Protein AF-A0A2D5MTM6-F1 (afdb_monomer_lite)

Foldseek 3Di:
DVLVVVLVVQLVVQLVVVVPDDQVVQVVVPHGNVCSNVVSCCVSPPPPD

Radius of gyration: 11.97 Å; chains: 1; bounding box: 23×26×34 Å

Secondary structure (DSSP, 8-state):
-HHHHHHHHHHHHHHHHHHHS-HHHHHHTT--TTHHHHHHHIIIIIS--

pLDDT: mean 89.22, std 8.29, range [52.88, 95.81]

Sequence (49 aa):
MIRRILRWIEYKQHTRTLSELPDHILKDIGLDRSNINSIAYYKTYLTKK

Structure (mmCIF, N/CA/C/O backbone):
data_AF-A0A2D5MTM6-F1
#
_entry.id   AF-A0A2D5MTM6-F1
#
loop_
_atom_site.group_PDB
_atom_site.id
_atom_site.type_symbol
_atom_site.label_atom_id
_atom_site.label_alt_id
_atom_site.label_comp_id
_atom_site.label_asym_id
_atom_site.label_entity_id
_atom_site.label_seq_id
_atom_site.pdb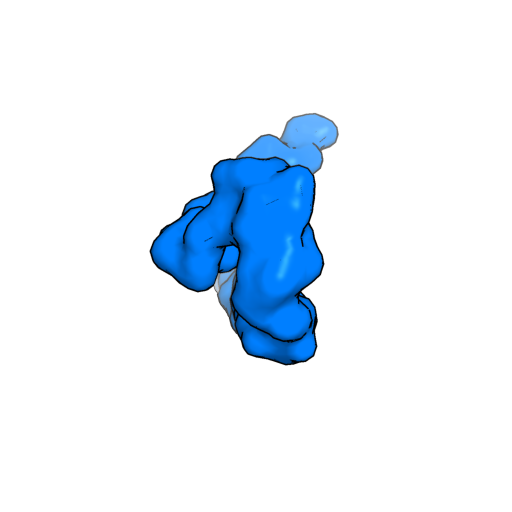x_PDB_ins_code
_atom_site.Cartn_x
_atom_site.Cartn_y
_atom_site.Cartn_z
_atom_site.occupancy
_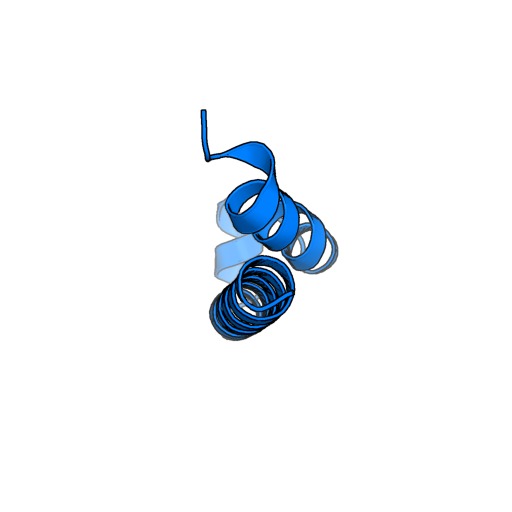atom_site.B_iso_or_equiv
_atom_site.auth_seq_id
_atom_site.auth_comp_id
_atom_site.auth_asym_id
_atom_site.auth_atom_id
_atom_site.pdbx_PDB_model_num
ATOM 1 N N . MET A 1 1 ? 13.774 7.790 -19.104 1.00 73.88 1 MET A N 1
ATOM 2 C CA . MET A 1 1 ? 13.420 6.370 -18.859 1.00 73.88 1 MET A CA 1
ATOM 3 C C . MET A 1 1 ? 13.822 5.899 -17.456 1.00 73.88 1 MET A C 1
ATOM 5 O O . MET A 1 1 ? 12.955 5.441 -16.726 1.00 73.88 1 MET A O 1
ATOM 9 N N . ILE A 1 2 ? 15.073 6.120 -17.028 1.00 87.56 2 ILE A N 1
ATOM 10 C CA . ILE A 1 2 ? 15.615 5.704 -15.712 1.00 87.56 2 ILE A CA 1
ATOM 11 C C . ILE A 1 2 ? 14.735 6.125 -14.518 1.00 87.56 2 ILE A C 1
ATOM 13 O O . ILE A 1 2 ? 14.411 5.303 -13.668 1.00 87.56 2 ILE A O 1
ATOM 17 N N . ARG A 1 3 ? 14.238 7.371 -14.490 1.00 86.06 3 ARG A N 1
ATOM 18 C CA . ARG A 1 3 ? 13.344 7.857 -13.416 1.00 86.06 3 ARG A CA 1
ATOM 19 C C . ARG A 1 3 ? 12.039 7.059 -13.264 1.00 86.06 3 ARG A C 1
ATOM 21 O O . ARG A 1 3 ? 11.486 7.039 -12.172 1.00 86.06 3 ARG A O 1
ATOM 28 N N . ARG A 1 4 ? 11.516 6.438 -14.331 1.00 87.00 4 ARG A N 1
ATOM 29 C CA . ARG A 1 4 ? 10.315 5.579 -14.252 1.00 87.00 4 ARG A CA 1
ATOM 30 C C . ARG A 1 4 ? 10.644 4.231 -13.618 1.00 87.00 4 ARG A C 1
ATOM 32 O O . ARG A 1 4 ? 9.857 3.743 -12.819 1.00 87.00 4 ARG A O 1
ATOM 39 N N . ILE A 1 5 ? 11.808 3.677 -13.953 1.00 90.00 5 ILE A N 1
ATOM 40 C CA . ILE A 1 5 ? 12.300 2.408 -13.405 1.00 90.00 5 ILE A CA 1
ATOM 41 C C . ILE A 1 5 ? 12.555 2.559 -11.903 1.00 90.00 5 ILE A C 1
ATOM 43 O O . ILE A 1 5 ? 12.051 1.760 -11.124 1.00 90.00 5 ILE A O 1
ATOM 47 N N . LEU A 1 6 ? 13.239 3.631 -11.492 1.00 89.88 6 LEU A N 1
ATOM 48 C CA . LEU A 1 6 ? 13.497 3.907 -10.075 1.00 89.88 6 LEU A CA 1
ATOM 49 C C . LEU A 1 6 ? 12.201 4.025 -9.261 1.00 89.88 6 LEU A C 1
ATOM 51 O O . LEU A 1 6 ? 12.084 3.385 -8.225 1.00 89.88 6 LEU A O 1
ATOM 55 N N . ARG A 1 7 ? 11.188 4.742 -9.768 1.00 88.69 7 ARG A N 1
ATOM 56 C CA . ARG A 1 7 ? 9.875 4.819 -9.101 1.00 88.69 7 ARG A CA 1
ATOM 57 C C . ARG A 1 7 ? 9.188 3.461 -8.996 1.00 88.69 7 ARG A C 1
ATOM 59 O O . ARG A 1 7 ? 8.578 3.161 -7.983 1.00 88.69 7 ARG A O 1
ATOM 66 N N . TRP A 1 8 ? 9.274 2.624 -10.028 1.00 90.25 8 TRP A N 1
ATOM 67 C CA . TRP A 1 8 ? 8.692 1.283 -9.961 1.00 90.25 8 TRP A CA 1
ATOM 68 C C . TRP A 1 8 ? 9.380 0.413 -8.898 1.00 90.25 8 TRP A C 1
ATOM 70 O O . TRP A 1 8 ? 8.704 -0.320 -8.177 1.00 90.25 8 TRP A O 1
ATOM 80 N N . ILE A 1 9 ? 10.703 0.541 -8.755 1.00 92.00 9 ILE A N 1
ATOM 81 C CA . ILE A 1 9 ? 11.471 -0.126 -7.696 1.00 92.00 9 ILE A CA 1
ATOM 82 C C . ILE A 1 9 ? 11.049 0.395 -6.314 1.00 92.00 9 ILE A C 1
ATOM 84 O O . ILE A 1 9 ? 10.736 -0.415 -5.445 1.00 92.00 9 ILE A O 1
ATOM 88 N N . GLU A 1 10 ? 10.967 1.715 -6.122 1.00 91.25 10 GLU A N 1
ATOM 89 C CA . GLU A 1 10 ? 10.502 2.337 -4.869 1.00 91.25 10 GLU A CA 1
ATOM 90 C C . GLU A 1 10 ? 9.084 1.863 -4.499 1.00 91.25 10 GLU A C 1
ATOM 92 O O . GLU A 1 10 ? 8.839 1.429 -3.374 1.00 91.25 10 GLU A O 1
ATOM 97 N N . TYR A 1 11 ? 8.160 1.838 -5.466 1.00 92.62 11 TYR A N 1
ATOM 98 C CA . TYR A 1 11 ? 6.805 1.313 -5.275 1.00 92.62 11 TYR A CA 1
ATOM 99 C C . TYR A 1 11 ? 6.812 -0.155 -4.820 1.00 92.62 11 TYR A C 1
ATOM 101 O O . TYR A 1 11 ? 6.097 -0.533 -3.887 1.00 92.62 11 TYR A O 1
ATOM 109 N N . LYS A 1 12 ? 7.632 -1.000 -5.458 1.00 94.00 12 LYS A N 1
ATOM 110 C CA . LYS A 1 12 ? 7.762 -2.419 -5.097 1.00 94.00 12 LYS A CA 1
ATOM 111 C C . LYS A 1 12 ? 8.366 -2.619 -3.709 1.00 94.00 12 LYS A C 1
ATOM 113 O O . LYS A 1 12 ? 7.933 -3.513 -2.989 1.00 94.00 12 LYS A O 1
ATOM 118 N N . GLN A 1 13 ? 9.315 -1.779 -3.310 1.00 93.94 13 GLN A N 1
ATOM 119 C CA . GLN A 1 13 ? 9.865 -1.805 -1.956 1.00 93.94 13 GLN A CA 1
ATOM 120 C C . GLN A 1 13 ? 8.805 -1.411 -0.925 1.00 93.94 13 GLN A C 1
ATOM 122 O O . GLN A 1 13 ? 8.572 -2.163 0.015 1.00 93.94 13 GLN A O 1
ATOM 127 N N . HIS A 1 14 ? 8.091 -0.303 -1.139 1.00 92.38 14 HIS A N 1
ATOM 128 C CA . HIS A 1 14 ? 7.044 0.144 -0.219 1.00 92.38 14 HIS A CA 1
ATOM 129 C C . HIS A 1 14 ? 5.904 -0.868 -0.074 1.00 92.38 14 HIS A C 1
ATOM 131 O O . HIS A 1 14 ? 5.490 -1.162 1.045 1.00 92.38 14 HIS A O 1
ATOM 137 N N . THR A 1 15 ? 5.420 -1.437 -1.181 1.00 93.44 15 THR A N 1
ATOM 138 C CA . THR A 1 15 ? 4.382 -2.483 -1.131 1.00 93.44 15 THR A CA 1
ATOM 139 C C . THR A 1 15 ? 4.851 -3.716 -0.368 1.00 93.44 15 THR A C 1
ATOM 141 O O . THR A 1 15 ? 4.091 -4.240 0.444 1.00 93.44 15 THR A O 1
ATOM 144 N N . ARG A 1 16 ? 6.099 -4.157 -0.568 1.00 93.94 16 ARG A N 1
ATOM 145 C CA . ARG A 1 16 ? 6.671 -5.287 0.172 1.00 93.94 16 ARG A CA 1
ATOM 146 C C . ARG A 1 16 ? 6.762 -4.995 1.669 1.00 93.94 16 ARG A C 1
ATOM 148 O O . ARG A 1 16 ? 6.218 -5.762 2.452 1.00 93.94 16 ARG A O 1
ATOM 155 N N . THR A 1 17 ? 7.366 -3.872 2.056 1.00 92.38 17 THR A N 1
ATOM 156 C CA . THR A 1 17 ? 7.505 -3.483 3.469 1.00 92.38 17 THR A CA 1
ATOM 157 C C . THR A 1 17 ? 6.147 -3.382 4.166 1.00 92.38 17 THR A C 1
ATOM 159 O O . THR A 1 17 ? 5.975 -3.886 5.269 1.00 92.38 17 THR A O 1
ATOM 162 N N . LEU A 1 18 ? 5.148 -2.781 3.514 1.00 89.88 18 LEU A N 1
ATOM 163 C CA . LEU A 1 18 ? 3.797 -2.683 4.074 1.00 89.88 18 LEU A CA 1
ATOM 164 C C . LEU A 1 18 ? 3.071 -4.037 4.125 1.00 89.88 18 LEU A C 1
ATOM 166 O O . LEU A 1 18 ? 2.214 -4.245 4.979 1.00 89.88 18 LEU A O 1
ATOM 170 N N . SER A 1 19 ? 3.407 -4.967 3.230 1.00 91.88 19 SER A N 1
ATOM 171 C CA . SER A 1 19 ? 2.854 -6.329 3.244 1.00 91.88 19 SER A CA 1
ATOM 172 C C . SER A 1 19 ? 3.432 -7.180 4.378 1.00 91.88 19 SER A C 1
ATOM 174 O O . SER A 1 19 ? 2.766 -8.093 4.851 1.00 91.88 19 SER A O 1
ATOM 176 N N . GLU A 1 20 ? 4.633 -6.860 4.857 1.00 94.62 20 GLU A N 1
ATOM 177 C CA . GLU A 1 20 ? 5.268 -7.547 5.989 1.00 94.62 20 GLU A CA 1
ATOM 178 C C . GLU A 1 20 ? 4.661 -7.140 7.350 1.00 94.62 20 GLU A C 1
ATOM 180 O O . GLU A 1 20 ? 4.784 -7.883 8.322 1.00 94.62 20 GLU A O 1
ATOM 185 N N . LEU A 1 21 ? 3.952 -6.004 7.433 1.00 92.06 21 LEU A N 1
ATOM 186 C CA . LEU A 1 21 ? 3.233 -5.596 8.649 1.00 92.06 21 LEU A CA 1
ATOM 187 C C . LEU A 1 21 ? 2.110 -6.586 8.982 1.00 92.06 21 LEU A C 1
ATOM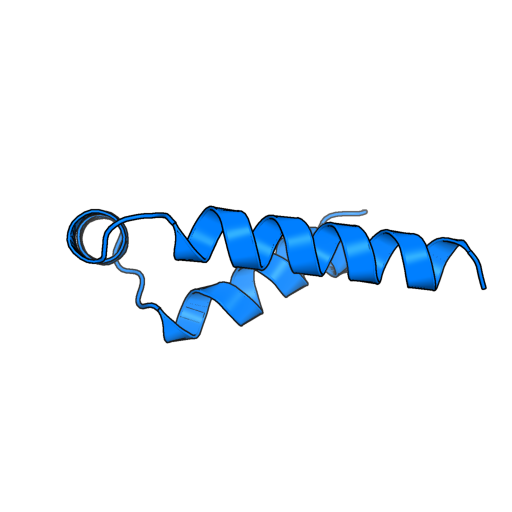 189 O O . LEU A 1 21 ? 1.378 -6.960 8.074 1.00 92.06 21 LEU A O 1
ATOM 193 N N . PRO A 1 22 ? 1.900 -6.983 10.246 1.00 93.44 22 PRO A N 1
ATOM 194 C CA . PRO A 1 22 ? 0.764 -7.820 10.629 1.00 93.44 22 PRO A CA 1
ATOM 195 C C . PRO A 1 22 ? -0.599 -7.132 10.448 1.00 93.44 22 PRO A C 1
ATOM 197 O O . PRO A 1 22 ? -0.730 -5.925 10.650 1.00 93.44 22 PRO A O 1
ATOM 200 N N . ASP A 1 23 ? -1.645 -7.917 10.171 1.00 90.88 23 ASP A N 1
ATOM 201 C CA . ASP A 1 23 ? -3.013 -7.406 9.963 1.00 90.88 23 ASP A CA 1
ATOM 202 C C . ASP A 1 23 ? -3.563 -6.655 11.178 1.00 90.88 23 ASP A C 1
ATOM 204 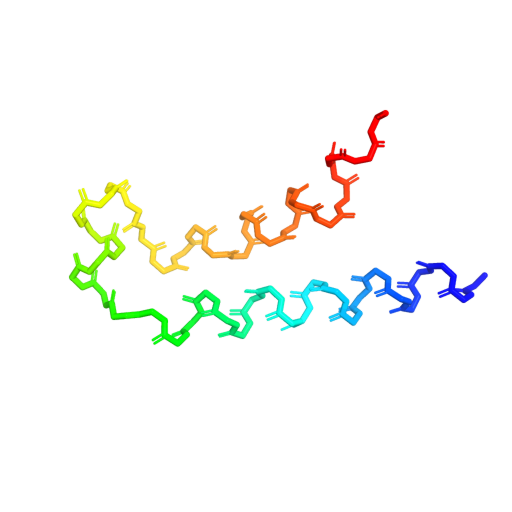O O . ASP A 1 23 ? -4.303 -5.689 11.020 1.00 90.88 23 ASP A O 1
ATOM 208 N N . HIS A 1 24 ? -3.209 -7.086 12.393 1.00 93.19 24 HIS A N 1
ATOM 209 C CA . HIS A 1 24 ? -3.665 -6.419 13.610 1.00 93.19 24 HIS A CA 1
ATOM 210 C C . HIS A 1 24 ? -3.105 -4.997 13.718 1.00 93.19 24 HIS A C 1
ATOM 212 O O . HIS A 1 24 ? -3.844 -4.105 14.107 1.00 93.19 24 HIS A O 1
ATOM 218 N N . ILE A 1 25 ? -1.852 -4.767 13.301 1.00 93.94 25 ILE A N 1
ATOM 219 C CA . ILE A 1 25 ? -1.248 -3.428 13.279 1.00 93.94 25 ILE A CA 1
ATOM 220 C C . ILE A 1 25 ? -1.953 -2.549 12.253 1.00 93.94 25 ILE A C 1
ATOM 222 O O . ILE A 1 25 ? -2.260 -1.401 12.545 1.00 93.94 25 ILE A O 1
ATOM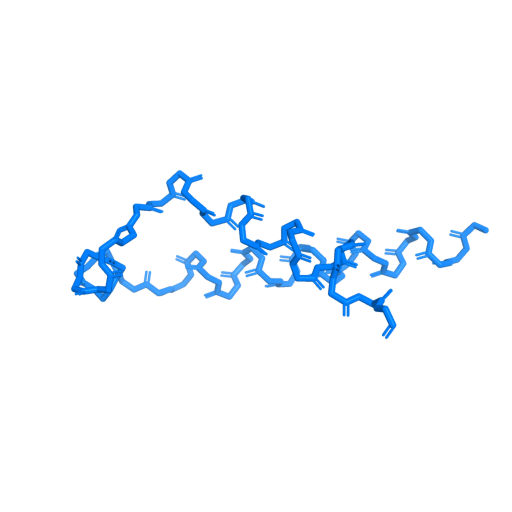 226 N N . LEU A 1 26 ? -2.240 -3.087 11.062 1.00 91.75 26 LEU A N 1
ATOM 227 C CA . LEU A 1 26 ? -2.976 -2.351 10.032 1.00 91.75 26 LEU A CA 1
ATOM 228 C C . LEU A 1 26 ? -4.373 -1.964 10.524 1.00 91.75 26 LEU A C 1
ATOM 230 O O . LEU A 1 26 ? -4.752 -0.802 10.411 1.00 91.75 26 LEU A O 1
ATOM 234 N N . LYS A 1 27 ? -5.101 -2.902 11.137 1.00 93.25 27 LYS A N 1
ATOM 235 C CA . LYS A 1 27 ? -6.432 -2.638 11.696 1.00 93.25 27 LYS A CA 1
ATOM 236 C C . LYS A 1 27 ? -6.406 -1.625 12.834 1.00 93.25 27 LYS A C 1
ATOM 238 O O . LYS A 1 27 ? -7.311 -0.800 12.900 1.00 93.25 27 LYS A O 1
ATOM 243 N N . ASP A 1 28 ? -5.389 -1.671 13.691 1.00 95.81 28 ASP A N 1
ATOM 244 C CA . ASP A 1 28 ? -5.226 -0.739 14.813 1.00 95.81 28 ASP A CA 1
ATOM 245 C C . ASP A 1 28 ? -5.122 0.718 14.334 1.00 95.81 28 ASP A C 1
ATOM 247 O O . ASP A 1 28 ? -5.721 1.621 14.910 1.00 95.81 28 ASP A O 1
ATOM 251 N N . ILE A 1 29 ? -4.467 0.938 13.191 1.00 91.94 29 ILE A N 1
ATOM 252 C CA . ILE A 1 29 ? -4.389 2.253 12.533 1.00 91.94 29 ILE A CA 1
ATOM 253 C C . ILE A 1 29 ? -5.517 2.502 11.515 1.00 91.94 29 ILE A C 1
ATOM 255 O O . ILE A 1 29 ? -5.439 3.443 10.724 1.00 91.94 29 ILE A O 1
ATOM 259 N N . GLY A 1 30 ? -6.568 1.675 11.513 1.00 93.62 30 GLY A N 1
ATOM 260 C CA . GLY A 1 30 ? -7.743 1.835 10.651 1.00 93.62 30 GLY A CA 1
ATOM 261 C C . GLY A 1 30 ? -7.501 1.536 9.168 1.00 93.62 30 GLY A C 1
ATOM 262 O O . GLY A 1 30 ? -8.230 2.039 8.314 1.00 93.62 30 GLY A O 1
ATOM 263 N N . LEU A 1 31 ? -6.478 0.744 8.846 1.00 93.06 31 LEU A N 1
ATOM 264 C CA . LEU A 1 31 ? -6.131 0.338 7.487 1.00 93.06 31 LEU A CA 1
ATOM 265 C C . LEU A 1 31 ? -6.428 -1.142 7.236 1.00 93.06 31 LEU A C 1
ATOM 267 O O . LEU A 1 31 ? -6.370 -1.991 8.125 1.00 93.06 31 LEU A O 1
ATOM 271 N N . ASP A 1 32 ? -6.675 -1.453 5.970 1.00 93.69 32 ASP A N 1
ATOM 272 C CA . ASP A 1 32 ? -6.781 -2.805 5.444 1.00 93.69 32 ASP A CA 1
ATOM 273 C C . ASP A 1 32 ? -5.648 -3.100 4.443 1.00 93.69 32 ASP A C 1
ATOM 275 O O . ASP A 1 32 ? -5.001 -2.200 3.894 1.00 93.69 32 ASP A O 1
ATOM 279 N N . ARG A 1 33 ? -5.413 -4.387 4.159 1.00 92.06 33 ARG A N 1
ATOM 280 C CA . ARG A 1 33 ? -4.448 -4.834 3.141 1.00 92.06 33 ARG A CA 1
ATOM 281 C C . ARG A 1 33 ? -4.702 -4.215 1.773 1.00 92.06 33 ARG A C 1
ATOM 283 O O . ARG A 1 33 ? -3.747 -3.888 1.067 1.00 92.06 33 ARG A O 1
ATOM 290 N N . SER A 1 34 ? -5.964 -4.000 1.412 1.00 93.25 34 SER A N 1
ATOM 291 C CA . SER A 1 34 ? -6.340 -3.332 0.164 1.00 93.25 34 SER A CA 1
ATOM 292 C C . SER A 1 34 ? -5.785 -1.903 0.051 1.00 93.25 34 SER A C 1
ATOM 294 O O . SER A 1 34 ? -5.511 -1.439 -1.058 1.00 93.25 34 SER A O 1
ATOM 296 N N . ASN A 1 35 ? -5.520 -1.218 1.171 1.00 93.88 35 ASN A N 1
ATOM 297 C CA . ASN A 1 35 ? -4.972 0.139 1.173 1.00 93.88 35 ASN A CA 1
ATOM 298 C C . ASN A 1 35 ? -3.470 0.196 0.850 1.00 93.88 35 ASN A C 1
ATOM 300 O O . ASN A 1 35 ? -2.982 1.255 0.448 1.00 93.88 35 ASN A O 1
ATOM 304 N N . ILE A 1 36 ? -2.734 -0.915 0.978 1.00 93.12 36 ILE A N 1
ATOM 305 C CA . ILE A 1 36 ? -1.270 -0.955 0.812 1.00 93.12 36 ILE A CA 1
ATOM 306 C C . ILE A 1 36 ? -0.839 -0.420 -0.558 1.00 93.12 36 ILE A C 1
ATOM 308 O O . ILE A 1 36 ? 0.057 0.423 -0.642 1.00 93.12 36 ILE A O 1
ATOM 312 N N . ASN A 1 37 ? -1.495 -0.870 -1.632 1.00 93.12 37 ASN A N 1
ATOM 313 C CA . ASN A 1 37 ? -1.159 -0.448 -2.994 1.00 93.12 37 ASN A CA 1
ATOM 314 C C . ASN A 1 37 ? -1.376 1.060 -3.184 1.00 93.12 37 ASN A C 1
ATOM 316 O O . ASN A 1 37 ? -0.520 1.747 -3.744 1.00 93.12 37 ASN A O 1
ATOM 320 N N . SER A 1 38 ? -2.484 1.589 -2.664 1.00 92.50 38 SER A N 1
ATOM 321 C CA . SER A 1 38 ? -2.818 3.013 -2.744 1.00 92.50 38 SER A CA 1
ATOM 322 C C . SER A 1 38 ? -1.820 3.882 -1.97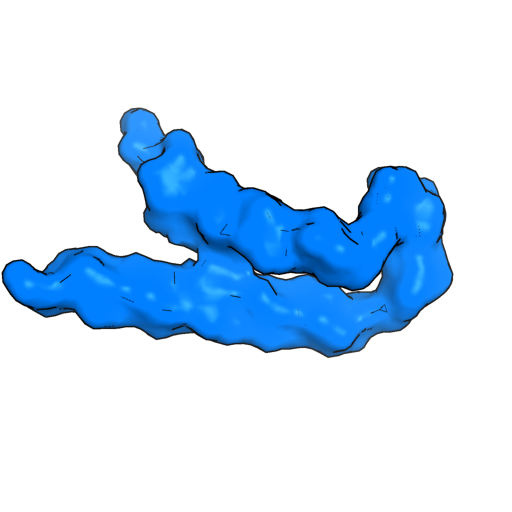2 1.00 92.50 38 SER A C 1
ATOM 324 O O . SER A 1 38 ? -1.378 4.912 -2.480 1.00 92.50 38 SER A O 1
ATOM 326 N N . ILE A 1 39 ? -1.397 3.445 -0.781 1.00 91.50 39 ILE A N 1
ATOM 327 C CA . ILE A 1 39 ? -0.411 4.155 0.050 1.00 91.50 39 ILE A CA 1
ATOM 328 C C . ILE A 1 39 ? 0.972 4.138 -0.610 1.00 91.50 39 ILE A C 1
ATOM 330 O O . ILE A 1 39 ? 1.623 5.181 -0.722 1.00 91.50 39 ILE A O 1
ATOM 334 N N . ALA A 1 40 ? 1.412 2.977 -1.101 1.00 92.50 40 ALA A N 1
ATOM 335 C CA . ALA A 1 40 ? 2.689 2.848 -1.798 1.00 92.50 40 ALA A CA 1
ATOM 336 C C . ALA A 1 40 ? 2.730 3.705 -3.073 1.00 92.50 40 ALA A C 1
ATOM 338 O O . ALA A 1 40 ? 3.747 4.343 -3.372 1.00 92.50 40 ALA A O 1
ATOM 339 N N . TYR A 1 41 ? 1.616 3.771 -3.807 1.00 92.12 41 TYR A N 1
ATOM 340 C CA . TYR A 1 41 ? 1.475 4.643 -4.967 1.00 92.12 41 TYR A CA 1
ATOM 341 C C . TYR A 1 41 ? 1.562 6.121 -4.566 1.00 92.12 41 TYR A C 1
ATOM 343 O O . TYR A 1 41 ? 2.368 6.866 -5.126 1.00 92.12 41 TYR A O 1
ATOM 351 N N . TYR A 1 42 ? 0.801 6.542 -3.554 1.00 90.69 42 TYR A N 1
ATOM 352 C CA . TYR A 1 42 ? 0.830 7.920 -3.067 1.00 90.69 42 TYR A CA 1
ATOM 353 C C . TYR A 1 42 ? 2.246 8.355 -2.669 1.00 90.69 42 TYR A C 1
ATOM 355 O O . TYR A 1 42 ? 2.727 9.396 -3.126 1.00 90.69 42 TYR A O 1
ATOM 363 N N . LYS A 1 43 ? 2.959 7.520 -1.903 1.00 89.50 43 LYS A N 1
ATOM 364 C CA . LYS A 1 43 ? 4.326 7.813 -1.453 1.00 89.50 43 LYS A CA 1
ATOM 365 C C . LYS A 1 43 ? 5.304 8.010 -2.614 1.00 89.50 43 LYS A C 1
ATOM 367 O O . LYS A 1 43 ? 6.137 8.915 -2.587 1.00 89.50 43 LYS A O 1
ATOM 372 N N . THR A 1 44 ? 5.185 7.169 -3.637 1.00 88.81 44 THR A N 1
ATOM 373 C CA . THR A 1 44 ? 6.122 7.115 -4.768 1.00 88.81 44 THR A CA 1
ATOM 374 C C . THR A 1 44 ? 5.850 8.205 -5.811 1.00 88.81 44 THR A C 1
ATOM 376 O O . THR A 1 44 ? 6.774 8.762 -6.415 1.00 88.81 44 THR A O 1
ATOM 379 N N . TYR A 1 45 ? 4.576 8.513 -6.057 1.00 84.62 45 TYR A N 1
ATOM 380 C CA . TYR A 1 45 ? 4.168 9.343 -7.192 1.00 84.62 45 TYR A CA 1
ATOM 381 C C . TYR A 1 45 ? 3.624 10.716 -6.791 1.00 84.62 45 TYR A C 1
ATOM 383 O O . TYR A 1 45 ? 3.795 11.654 -7.566 1.00 84.62 45 TYR A O 1
ATOM 391 N N . LEU A 1 46 ? 3.024 10.857 -5.604 1.00 79.12 46 LEU A N 1
ATOM 392 C CA . LEU A 1 46 ? 2.300 12.069 -5.196 1.00 79.12 46 LEU A CA 1
ATOM 393 C C . LEU A 1 46 ? 3.024 12.900 -4.125 1.00 79.12 46 LEU A C 1
ATOM 395 O O . LEU A 1 46 ? 2.745 14.086 -3.998 1.00 79.12 46 LEU A O 1
ATOM 399 N N . THR A 1 47 ? 3.982 12.332 -3.384 1.00 68.12 47 THR A N 1
ATOM 400 C CA . THR A 1 47 ? 4.679 13.055 -2.296 1.00 68.12 47 THR A CA 1
ATOM 401 C C . THR A 1 47 ? 5.852 13.935 -2.762 1.00 68.12 47 THR A C 1
ATOM 403 O O . THR A 1 47 ? 6.372 14.713 -1.971 1.00 68.12 47 THR A O 1
ATOM 406 N N . LYS A 1 48 ? 6.292 13.859 -4.028 1.00 61.81 48 LYS A N 1
ATOM 407 C CA . LYS A 1 48 ? 7.343 14.755 -4.553 1.00 61.81 48 LYS A CA 1
ATOM 408 C C . LYS A 1 48 ? 6.721 16.057 -5.074 1.00 61.81 48 LYS A C 1
ATOM 410 O O . LYS A 1 48 ? 6.493 16.170 -6.278 1.00 61.81 48 LYS A O 1
ATOM 415 N N . LYS A 1 49 ? 6.430 16.989 -4.163 1.00 52.88 49 LYS A N 1
ATOM 416 C CA . LYS A 1 49 ? 6.130 18.396 -4.461 1.00 52.88 49 LYS A CA 1
ATOM 417 C C . LYS A 1 49 ? 7.303 19.266 -4.030 1.00 52.88 49 LYS A C 1
ATOM 419 O O . LYS A 1 49 ? 7.869 18.956 -2.959 1.00 52.88 49 LYS A O 1
#